Protein AF-A0A6L9J3M6-F1 (afdb_monomer_lite)

Secondary structure (DSSP, 8-state):
-THHHHHHHHHHHHHHHHHHHHHH---------PEEPEEEEEEPPB---TT--PPEEEEEEEEETTEE-----GGGEEEEEEE--TT---EEEEEEEEEETTEEEEEEEE-TT-TT--PPSEEEEEEEEEEETTEEEEEEEEEEE-

Structure (mmCIF, N/CA/C/O backbone):
data_AF-A0A6L9J3M6-F1
#
_entry.id   AF-A0A6L9J3M6-F1
#
loop_
_atom_site.group_PDB
_atom_site.id
_atom_site.type_symbol
_atom_site.label_atom_id
_atom_site.label_alt_id
_atom_site.label_comp_id
_atom_site.label_asym_id
_atom_site.label_entity_id
_atom_site.label_seq_id
_atom_site.pdbx_PDB_ins_code
_atom_site.Cartn_x
_atom_site.Cartn_y
_atom_site.Cartn_z
_atom_site.occupancy
_atom_site.B_iso_or_equiv
_atom_site.auth_seq_id
_atom_site.auth_comp_id
_atom_site.auth_asym_id
_atom_site.auth_atom_id
_atom_site.pdbx_PDB_model_num
ATOM 1 N N . MET A 1 1 ? 5.892 50.562 -58.732 1.00 55.22 1 MET A N 1
ATOM 2 C CA . MET A 1 1 ? 5.369 50.602 -57.346 1.00 55.22 1 MET A CA 1
ATOM 3 C C . MET A 1 1 ? 4.417 49.445 -57.002 1.00 55.22 1 MET A C 1
ATOM 5 O O . MET A 1 1 ? 4.432 49.004 -55.866 1.00 55.22 1 MET A O 1
ATOM 9 N N . PHE A 1 2 ? 3.668 48.864 -57.952 1.00 49.66 2 PHE A N 1
ATOM 10 C CA . PHE A 1 2 ? 2.709 47.770 -57.680 1.00 49.66 2 PHE A CA 1
ATOM 11 C C . PHE A 1 2 ? 3.297 46.377 -57.345 1.00 49.66 2 PHE A C 1
ATOM 13 O O . PHE A 1 2 ? 2.585 45.540 -56.804 1.00 49.66 2 PHE A O 1
ATOM 20 N N . LYS A 1 3 ? 4.585 46.104 -57.613 1.00 46.66 3 LYS A N 1
ATOM 21 C CA . LYS A 1 3 ? 5.193 44.777 -57.361 1.00 46.66 3 LYS A CA 1
ATOM 22 C C . LYS A 1 3 ? 5.555 44.496 -55.893 1.00 46.66 3 LYS A C 1
ATOM 24 O O . LYS A 1 3 ? 5.647 43.334 -55.522 1.00 46.66 3 LYS A O 1
ATOM 29 N N . GLN A 1 4 ? 5.741 45.520 -55.056 1.00 47.12 4 GLN A N 1
ATOM 30 C CA . GLN A 1 4 ? 6.121 45.323 -53.647 1.00 47.12 4 GLN A CA 1
ATOM 31 C C . GLN A 1 4 ? 4.937 44.936 -52.747 1.00 47.12 4 GLN A C 1
ATOM 33 O O . GLN A 1 4 ? 5.132 44.221 -51.772 1.00 47.12 4 GLN A O 1
ATOM 38 N N . ILE A 1 5 ? 3.708 45.330 -53.093 1.00 50.69 5 ILE A N 1
ATOM 39 C CA . ILE A 1 5 ? 2.514 45.061 -52.270 1.00 50.69 5 ILE A CA 1
ATOM 40 C C . ILE A 1 5 ? 2.099 43.581 -52.356 1.00 50.69 5 ILE A C 1
ATOM 42 O O . ILE A 1 5 ? 1.718 42.985 -51.352 1.00 50.69 5 ILE A O 1
ATOM 46 N N . ALA A 1 6 ? 2.252 42.956 -53.530 1.00 50.66 6 ALA A N 1
ATOM 47 C CA . ALA A 1 6 ? 1.928 41.541 -53.727 1.00 50.66 6 ALA A CA 1
ATOM 48 C C . ALA A 1 6 ? 2.858 40.593 -52.941 1.00 50.66 6 ALA A C 1
ATOM 50 O O . ALA A 1 6 ? 2.412 39.557 -52.457 1.00 50.66 6 ALA A O 1
ATOM 51 N N . LEU A 1 7 ? 4.132 40.963 -52.765 1.00 49.28 7 LEU A N 1
ATOM 52 C CA . LEU A 1 7 ? 5.111 40.147 -52.038 1.00 49.28 7 LEU A CA 1
ATOM 53 C C . LEU A 1 7 ? 4.835 40.128 -50.523 1.00 49.28 7 LEU A C 1
ATOM 55 O O . LEU A 1 7 ? 4.965 39.090 -49.880 1.00 49.28 7 LEU A O 1
ATOM 59 N N . VAL A 1 8 ? 4.417 41.265 -49.957 1.00 55.47 8 VAL A N 1
ATOM 60 C CA . VAL A 1 8 ? 4.131 41.392 -48.517 1.00 55.47 8 VAL A CA 1
ATOM 61 C C . VAL A 1 8 ? 2.860 40.626 -48.139 1.00 55.47 8 VAL A C 1
ATOM 63 O O . VAL A 1 8 ? 2.835 39.965 -47.104 1.00 55.47 8 VAL A O 1
ATOM 66 N N . ALA A 1 9 ? 1.838 40.635 -49.001 1.00 54.56 9 ALA A N 1
ATOM 67 C CA . ALA A 1 9 ? 0.604 39.886 -48.770 1.00 54.56 9 ALA A CA 1
ATOM 68 C C . ALA A 1 9 ? 0.848 38.364 -48.691 1.00 54.56 9 ALA A C 1
ATOM 70 O O . ALA A 1 9 ? 0.347 37.725 -47.770 1.00 54.56 9 ALA A O 1
ATOM 71 N N . SER A 1 10 ? 1.677 37.795 -49.578 1.00 51.38 10 SER A N 1
ATOM 72 C CA . SER A 1 10 ? 1.999 36.356 -49.559 1.00 51.38 10 SER A CA 1
ATOM 73 C C . SER A 1 10 ? 2.801 35.909 -48.332 1.00 51.38 10 SER A C 1
ATOM 75 O O . SER A 1 10 ? 2.607 34.789 -47.865 1.00 51.38 10 SER A O 1
ATOM 77 N N . ILE A 1 11 ? 3.674 36.760 -47.783 1.00 56.69 11 ILE A N 1
ATOM 78 C CA . ILE A 1 11 ? 4.468 36.424 -46.587 1.00 56.69 11 ILE A CA 1
ATOM 79 C C . ILE A 1 11 ? 3.573 36.367 -45.343 1.00 56.69 11 ILE A C 1
ATOM 81 O O . ILE A 1 11 ? 3.703 35.453 -44.530 1.00 56.69 11 ILE A O 1
ATOM 85 N N . VAL A 1 12 ? 2.620 37.295 -45.216 1.00 57.00 12 VAL A N 1
ATOM 86 C CA . VAL A 1 12 ? 1.695 37.330 -44.072 1.00 57.00 12 VAL A CA 1
ATOM 87 C C . VAL A 1 12 ? 0.771 36.109 -44.070 1.00 57.00 12 VAL A C 1
ATOM 89 O O . VAL A 1 12 ? 0.543 35.527 -43.011 1.00 57.00 12 VAL A O 1
ATOM 92 N N . THR A 1 13 ? 0.293 35.655 -45.236 1.00 56.44 13 THR A N 1
ATOM 93 C CA . THR A 1 13 ? -0.532 34.437 -45.319 1.00 56.44 13 THR A CA 1
ATOM 94 C C . THR A 1 13 ? 0.259 33.180 -44.948 1.00 56.44 13 THR A C 1
ATOM 96 O O . THR A 1 13 ? -0.270 32.315 -44.255 1.00 56.44 13 THR A O 1
ATOM 99 N N . LEU A 1 14 ? 1.536 33.089 -45.342 1.00 52.12 14 LEU A N 1
ATOM 1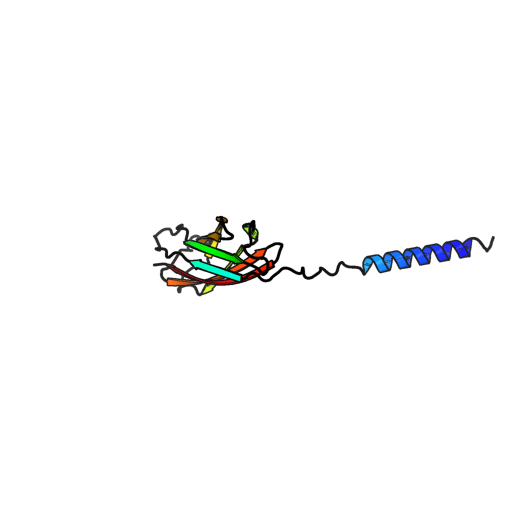00 C CA . LEU A 1 14 ? 2.384 31.934 -45.024 1.00 52.12 14 LEU A CA 1
ATOM 101 C C . LEU A 1 14 ? 2.673 31.823 -43.516 1.00 52.12 14 LEU A C 1
ATOM 103 O O . LEU A 1 14 ? 2.645 30.728 -42.957 1.00 52.12 14 LEU A O 1
ATOM 107 N N . ILE A 1 15 ? 2.903 32.961 -42.851 1.00 55.19 15 ILE A N 1
ATOM 108 C CA . ILE A 1 15 ? 3.128 33.017 -41.399 1.00 55.19 15 ILE A CA 1
ATOM 109 C C . ILE A 1 15 ? 1.848 32.641 -40.643 1.00 55.19 15 ILE A C 1
ATOM 111 O O . ILE A 1 15 ? 1.912 31.884 -39.676 1.00 55.19 15 ILE A O 1
ATOM 115 N N . LEU A 1 16 ? 0.678 33.102 -41.102 1.00 50.28 16 LEU A N 1
ATOM 116 C CA . LEU A 1 16 ? -0.594 32.771 -40.456 1.00 50.28 16 LEU A CA 1
ATOM 117 C C . LEU A 1 16 ? -0.910 31.268 -40.532 1.00 50.28 16 LEU A C 1
ATOM 119 O O . LEU A 1 16 ? -1.373 30.694 -39.551 1.00 50.28 16 LEU A O 1
ATOM 123 N N . VAL A 1 17 ? -0.622 30.618 -41.665 1.00 54.75 17 VAL A N 1
ATOM 124 C CA . VAL A 1 17 ? -0.847 29.172 -41.830 1.00 54.75 17 VAL A CA 1
ATOM 125 C C . VAL A 1 17 ? 0.066 28.360 -40.907 1.00 54.75 17 VAL A C 1
ATOM 127 O O . VAL A 1 17 ? -0.420 27.451 -40.240 1.00 54.75 17 VAL A O 1
ATOM 130 N N . ALA A 1 18 ? 1.347 28.728 -40.785 1.00 55.19 18 ALA A N 1
ATOM 131 C CA . ALA A 1 18 ? 2.291 28.030 -39.906 1.00 55.19 18 ALA A CA 1
ATOM 132 C C . ALA A 1 18 ? 1.900 28.120 -38.417 1.00 55.19 18 ALA A C 1
ATOM 134 O O . ALA A 1 18 ? 1.993 27.127 -37.690 1.00 55.19 18 ALA A O 1
ATOM 135 N N . VAL A 1 19 ? 1.413 29.286 -37.974 1.00 54.56 19 VAL A N 1
ATOM 136 C CA . VAL A 1 19 ? 0.978 29.512 -36.584 1.00 54.56 19 VAL A CA 1
ATOM 137 C C . VAL A 1 19 ? -0.294 28.722 -36.251 1.00 54.56 19 VAL A C 1
ATOM 139 O O . VAL A 1 19 ? -0.406 28.191 -35.149 1.00 54.56 19 VAL A O 1
ATOM 142 N N . VAL A 1 20 ? -1.227 28.572 -37.198 1.00 54.69 20 VAL A N 1
ATOM 143 C CA . VAL A 1 20 ? -2.466 27.801 -36.980 1.00 54.69 20 VAL A CA 1
ATOM 144 C C . VAL A 1 20 ? -2.200 26.290 -36.924 1.00 54.69 20 VAL A C 1
ATOM 146 O O . VAL A 1 20 ? -2.793 25.608 -36.091 1.00 54.69 20 VAL A O 1
ATOM 149 N N . THR A 1 21 ? -1.266 25.754 -37.719 1.00 53.16 21 THR A N 1
ATOM 150 C CA . THR A 1 21 ? -0.872 24.333 -37.615 1.00 53.16 21 THR A CA 1
ATOM 151 C C . THR A 1 21 ? -0.132 23.999 -36.319 1.00 53.16 21 THR A C 1
ATOM 153 O O . THR A 1 21 ? -0.334 22.918 -35.773 1.00 53.16 21 THR A O 1
ATOM 156 N N . ALA A 1 22 ? 0.672 24.921 -35.778 1.00 54.59 22 ALA A N 1
ATOM 157 C CA . ALA A 1 22 ? 1.373 24.703 -34.511 1.00 54.59 22 ALA A CA 1
ATOM 158 C C . ALA A 1 22 ? 0.428 24.688 -33.295 1.00 54.59 22 ALA A C 1
ATOM 160 O O . ALA A 1 22 ? 0.741 24.064 -32.286 1.00 54.59 22 ALA A O 1
ATOM 161 N N . LEU A 1 23 ? -0.737 25.339 -33.391 1.00 52.50 23 LEU A N 1
ATOM 162 C CA . LEU A 1 23 ? -1.724 25.380 -32.309 1.00 52.50 23 LEU A CA 1
ATOM 163 C C . LEU A 1 23 ? -2.635 24.140 -32.263 1.00 52.50 23 LEU A C 1
ATOM 165 O O . LEU A 1 23 ? -3.271 23.897 -31.241 1.00 52.50 23 LEU A O 1
ATOM 169 N N . MET A 1 24 ? -2.707 23.365 -33.353 1.00 56.28 24 MET A N 1
ATOM 170 C CA . MET A 1 24 ? -3.505 22.130 -33.430 1.00 56.28 24 MET A CA 1
ATOM 171 C C . MET A 1 24 ? -2.686 20.851 -33.248 1.00 56.28 24 MET A C 1
ATOM 173 O O . MET A 1 24 ? -3.265 19.793 -33.022 1.00 56.28 24 MET A O 1
ATOM 177 N N . ALA A 1 25 ? -1.355 20.947 -33.249 1.00 54.44 25 ALA A N 1
ATOM 178 C CA . ALA A 1 25 ? -0.490 19.933 -32.661 1.00 54.44 25 ALA A CA 1
ATOM 179 C C . ALA A 1 25 ? -0.487 20.100 -31.133 1.00 54.44 25 ALA A C 1
ATOM 181 O O . ALA A 1 25 ? 0.537 20.403 -30.520 1.00 54.44 25 ALA A O 1
ATOM 182 N N . ALA A 1 26 ? -1.655 19.934 -30.505 1.00 58.38 26 ALA A N 1
ATOM 183 C CA . ALA A 1 26 ? -1.643 19.527 -29.110 1.00 58.38 26 ALA A CA 1
ATOM 184 C C . ALA A 1 26 ? -0.817 18.234 -29.069 1.00 58.38 26 ALA A C 1
ATOM 186 O O . ALA A 1 26 ? -1.057 17.368 -29.917 1.00 58.38 26 ALA A O 1
ATOM 187 N N . PRO A 1 27 ? 0.177 18.098 -28.176 1.00 57.62 27 PRO A N 1
ATOM 188 C CA . PRO A 1 27 ? 0.782 16.799 -27.973 1.00 57.62 27 PRO A CA 1
ATOM 189 C C . PRO A 1 27 ? -0.375 15.869 -27.624 1.00 57.62 27 PRO A C 1
ATOM 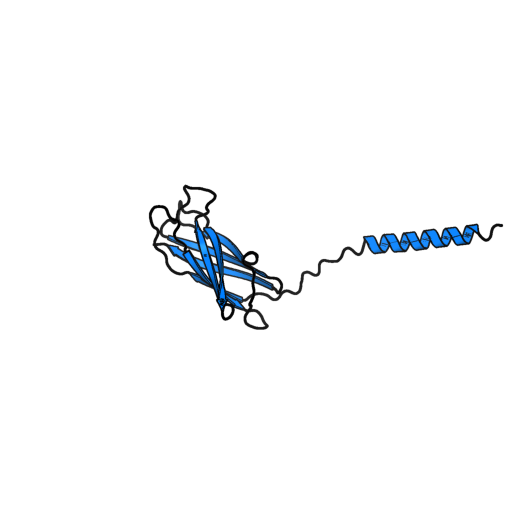191 O O . PRO A 1 27 ? -1.035 16.049 -26.597 1.00 57.62 27 PRO A O 1
ATOM 194 N N . GLU A 1 28 ? -0.678 14.925 -28.515 1.00 52.94 28 GLU A N 1
ATOM 195 C CA . GLU A 1 28 ? -1.362 13.717 -28.103 1.00 52.94 28 GLU A CA 1
ATOM 196 C C . GLU A 1 28 ? -0.495 13.222 -26.960 1.00 52.94 28 GLU A C 1
ATOM 198 O O . GLU A 1 28 ? 0.680 12.909 -27.158 1.00 52.94 28 GLU A O 1
ATOM 203 N N . SER A 1 29 ? -1.010 13.325 -25.734 1.00 57.78 29 SER A N 1
ATOM 204 C CA . SER A 1 29 ? -0.378 12.663 -24.614 1.00 57.78 29 SER A CA 1
ATOM 205 C C . SER A 1 29 ? -0.349 11.219 -25.059 1.00 57.78 29 SER A C 1
ATOM 207 O O . SER A 1 29 ? -1.399 10.576 -25.072 1.00 57.78 29 SER A O 1
ATOM 209 N N . GLU A 1 30 ? 0.814 10.749 -25.518 1.00 54.25 30 GLU A N 1
ATOM 210 C CA . GLU A 1 30 ? 1.050 9.335 -25.706 1.00 54.25 30 GLU A CA 1
ATOM 211 C C . GLU A 1 30 ? 0.540 8.736 -24.406 1.00 54.25 30 GLU A C 1
ATOM 213 O O . GLU A 1 30 ? 0.993 9.114 -23.319 1.00 54.25 30 GLU A O 1
ATOM 218 N N . ALA A 1 31 ? -0.527 7.942 -24.497 1.00 53.03 31 ALA A N 1
ATOM 219 C CA . ALA A 1 31 ? -0.920 7.083 -23.407 1.00 53.03 31 ALA A CA 1
ATOM 220 C C . ALA A 1 31 ? 0.325 6.231 -23.198 1.00 53.03 31 ALA A C 1
ATOM 222 O O . ALA A 1 31 ? 0.593 5.338 -24.002 1.00 53.03 31 ALA A O 1
ATOM 223 N N . GLY A 1 32 ? 1.172 6.679 -22.263 1.00 48.84 32 GLY A N 1
ATOM 224 C CA . GLY A 1 32 ? 2.546 6.231 -22.161 1.00 48.84 32 GLY A CA 1
ATOM 225 C C . GLY A 1 32 ? 2.510 4.722 -22.153 1.00 48.84 32 GLY A C 1
ATOM 226 O O . GLY A 1 32 ? 1.689 4.147 -21.436 1.00 48.84 32 GLY A O 1
ATOM 227 N N . GLY A 1 33 ? 3.327 4.100 -23.000 1.00 55.75 33 GLY A N 1
ATOM 228 C CA . GLY A 1 33 ? 3.477 2.651 -23.080 1.00 55.75 33 GLY A CA 1
ATOM 229 C C . GLY A 1 33 ? 4.097 2.090 -21.802 1.00 55.75 33 GLY A C 1
ATOM 230 O O . GLY A 1 33 ? 5.167 1.497 -21.841 1.00 55.75 33 GLY A O 1
ATOM 231 N N . GLY A 1 34 ? 3.471 2.349 -20.657 1.00 68.94 34 GLY A N 1
ATOM 232 C CA . GLY A 1 34 ? 3.824 1.789 -19.374 1.00 68.94 34 GLY A CA 1
ATOM 233 C C . GLY A 1 34 ? 3.376 0.338 -19.345 1.00 68.94 34 GLY A C 1
ATOM 234 O O . GLY A 1 34 ? 2.243 0.015 -19.708 1.00 68.94 34 GLY A O 1
ATOM 235 N N . SER A 1 35 ? 4.275 -0.538 -18.917 1.00 87.06 35 SER A N 1
ATOM 236 C CA . SER A 1 35 ? 3.992 -1.958 -18.757 1.00 87.06 35 SER A CA 1
ATOM 237 C C . SER A 1 35 ? 2.946 -2.178 -17.657 1.00 87.06 35 SER A C 1
ATOM 239 O O . SER A 1 35 ? 2.827 -1.399 -16.709 1.00 87.06 35 SER A O 1
ATOM 241 N N . LEU A 1 36 ? 2.195 -3.274 -17.742 1.00 94.94 36 LEU A N 1
ATOM 242 C CA . LEU A 1 36 ? 1.330 -3.695 -16.640 1.00 94.94 36 LEU A CA 1
ATOM 243 C C . LEU A 1 36 ? 2.179 -4.266 -15.498 1.00 94.94 36 LEU A C 1
ATOM 245 O O . LEU A 1 36 ? 3.078 -5.078 -15.729 1.00 94.94 36 LEU A O 1
ATOM 249 N N . TYR A 1 37 ? 1.879 -3.856 -14.267 1.00 96.19 37 TYR A N 1
ATOM 250 C CA . TYR A 1 37 ? 2.489 -4.429 -13.072 1.00 96.19 37 TYR A CA 1
ATOM 251 C C . TYR A 1 37 ? 1.734 -5.686 -12.614 1.00 96.19 37 TYR A C 1
ATOM 253 O O . TYR A 1 37 ? 0.526 -5.638 -12.381 1.00 96.19 37 TYR A O 1
ATOM 261 N N . ASP A 1 38 ? 2.456 -6.793 -12.417 1.00 96.75 38 ASP A N 1
ATOM 262 C CA . ASP A 1 38 ? 2.011 -7.937 -11.613 1.00 96.75 38 ASP A CA 1
ATOM 263 C C . ASP A 1 38 ? 2.308 -7.640 -10.139 1.00 96.75 38 ASP A C 1
ATOM 265 O O . ASP A 1 38 ? 3.472 -7.555 -9.725 1.00 96.75 38 ASP A O 1
ATOM 269 N N . ILE A 1 39 ? 1.247 -7.447 -9.353 1.00 97.69 39 ILE A N 1
ATOM 270 C CA . ILE A 1 39 ? 1.328 -7.024 -7.955 1.00 97.69 39 ILE A CA 1
ATOM 271 C C . ILE A 1 39 ? 0.815 -8.140 -7.053 1.00 97.69 39 ILE A C 1
ATOM 273 O O . ILE A 1 39 ? -0.348 -8.551 -7.116 1.00 97.69 39 ILE A O 1
ATOM 277 N N . ARG A 1 40 ? 1.670 -8.566 -6.125 1.00 97.62 40 ARG A N 1
ATOM 278 C CA . ARG A 1 40 ? 1.323 -9.543 -5.090 1.00 97.62 40 ARG A CA 1
ATOM 279 C C . ARG A 1 40 ? 1.449 -8.895 -3.729 1.00 97.62 40 ARG A C 1
ATOM 281 O O . ARG A 1 40 ? 2.531 -8.441 -3.376 1.00 97.62 40 ARG A O 1
ATOM 288 N N . ALA A 1 41 ? 0.365 -8.877 -2.965 1.00 97.44 41 ALA A N 1
ATOM 289 C CA . ALA A 1 41 ? 0.333 -8.280 -1.638 1.00 97.44 41 ALA A CA 1
ATOM 290 C C . ALA A 1 41 ? -0.034 -9.321 -0.576 1.00 97.44 41 ALA A C 1
ATOM 292 O O . ALA A 1 41 ? -0.949 -10.122 -0.761 1.00 97.44 41 ALA A O 1
ATOM 293 N N . VAL A 1 42 ? 0.669 -9.287 0.554 1.00 96.81 42 VAL A N 1
ATOM 294 C CA . VAL A 1 42 ? 0.391 -10.113 1.732 1.00 96.81 42 VAL A CA 1
ATOM 295 C C . VAL A 1 42 ? 0.289 -9.209 2.948 1.00 96.81 42 VAL A C 1
ATOM 297 O O . VAL A 1 42 ? 1.187 -8.416 3.222 1.00 96.81 42 VAL A O 1
ATOM 300 N N . ALA A 1 43 ? -0.805 -9.337 3.691 1.00 95.06 43 ALA A N 1
ATOM 301 C CA . ALA A 1 43 ? -1.005 -8.604 4.929 1.00 95.06 43 ALA A CA 1
ATOM 302 C C . ALA A 1 43 ? -0.426 -9.360 6.124 1.00 95.06 43 ALA A C 1
ATOM 304 O O . ALA A 1 43 ? -0.621 -10.569 6.259 1.00 95.06 43 ALA A O 1
ATOM 305 N N . ASN A 1 44 ? 0.229 -8.637 7.031 1.00 89.75 44 ASN A N 1
ATOM 306 C CA . ASN A 1 44 ? 0.510 -9.167 8.356 1.00 89.75 44 ASN A CA 1
ATOM 307 C C . ASN A 1 44 ? -0.732 -9.016 9.244 1.00 89.75 44 ASN A C 1
ATOM 309 O O . ASN A 1 44 ? -1.362 -7.959 9.275 1.00 89.75 44 ASN A O 1
ATOM 313 N N . GLN A 1 45 ? -1.067 -10.063 9.991 1.00 82.12 45 GLN A N 1
ATOM 314 C CA . GLN A 1 45 ? -2.159 -10.018 10.952 1.00 82.12 45 GLN A CA 1
ATOM 315 C C . GLN A 1 45 ? -1.825 -9.047 12.091 1.00 82.12 45 GLN A C 1
ATOM 317 O O . GLN A 1 45 ? -0.715 -9.057 12.629 1.00 82.12 45 GLN A O 1
ATOM 322 N N . ARG A 1 46 ? -2.801 -8.233 12.503 1.00 81.81 46 ARG A N 1
ATOM 323 C CA . ARG A 1 46 ? -2.655 -7.308 13.637 1.00 81.81 46 ARG A CA 1
ATOM 324 C C . ARG A 1 46 ? -3.721 -7.519 14.699 1.00 81.81 46 ARG A C 1
ATOM 326 O O . ARG A 1 46 ? -4.740 -8.152 14.443 1.00 81.81 46 ARG A O 1
ATOM 333 N N . THR A 1 47 ? -3.451 -6.991 15.889 1.00 77.25 47 THR A N 1
ATOM 334 C CA . THR A 1 47 ? -4.399 -6.947 17.004 1.00 77.25 47 THR A CA 1
ATOM 335 C C . THR A 1 47 ? -4.894 -5.516 17.179 1.00 77.25 47 THR A C 1
ATOM 337 O O . THR A 1 47 ? -4.065 -4.613 17.250 1.00 77.25 47 THR A O 1
ATOM 340 N N . ALA A 1 48 ? -6.205 -5.303 17.256 1.00 69.94 48 ALA A N 1
ATOM 341 C CA . ALA A 1 48 ? -6.792 -4.007 17.575 1.00 69.94 48 ALA A CA 1
ATOM 342 C C . ALA A 1 48 ? -6.543 -3.677 19.055 1.00 69.94 48 ALA A C 1
ATOM 344 O O . ALA A 1 48 ? -6.937 -4.435 19.945 1.00 69.94 48 ALA A O 1
ATOM 345 N N . ARG A 1 49 ? -5.894 -2.542 19.340 1.00 73.38 49 ARG A N 1
ATOM 346 C CA . ARG A 1 49 ? -5.698 -2.042 20.711 1.00 73.38 49 ARG A CA 1
ATOM 347 C C . ARG A 1 49 ? -6.491 -0.753 20.944 1.00 73.38 49 ARG A C 1
ATOM 349 O O . ARG A 1 49 ? -6.633 0.045 20.017 1.00 73.38 49 ARG A O 1
ATOM 356 N N . PRO A 1 50 ? -6.974 -0.499 22.177 1.00 62.84 50 PRO A N 1
ATOM 357 C CA . PRO A 1 50 ? -7.612 0.772 22.517 1.00 62.84 50 PRO A CA 1
ATOM 358 C C . PRO A 1 50 ? -6.698 1.966 22.194 1.00 62.84 50 PRO A C 1
ATOM 360 O O . PRO A 1 50 ? -5.522 1.952 22.546 1.00 62.84 50 PRO A O 1
ATOM 363 N N . GLY A 1 51 ? -7.230 2.989 21.517 1.00 66.50 51 GLY A N 1
ATOM 364 C CA . GLY A 1 51 ? -6.474 4.172 21.064 1.00 66.50 51 GLY A CA 1
ATOM 365 C C . GLY A 1 51 ? -5.878 4.056 19.652 1.00 66.50 51 GLY A C 1
ATOM 366 O O . GLY A 1 51 ? -5.646 5.072 19.011 1.00 66.50 51 GLY A O 1
ATOM 367 N N . ASN A 1 52 ? -5.706 2.830 19.154 1.00 61.78 52 ASN A N 1
ATOM 368 C CA . ASN A 1 52 ? -5.688 2.440 17.741 1.00 61.78 52 ASN A CA 1
ATOM 369 C C . ASN A 1 52 ? -4.834 3.234 16.735 1.00 61.78 52 ASN A C 1
ATOM 371 O O . ASN A 1 52 ? -5.217 3.433 15.584 1.00 61.78 52 ASN A O 1
ATOM 375 N N . THR A 1 53 ? -3.619 3.583 17.144 1.00 66.88 53 THR A N 1
ATOM 376 C CA . THR A 1 53 ? -2.546 4.076 16.266 1.00 66.88 53 THR A CA 1
ATOM 377 C C . THR A 1 53 ? -1.638 2.957 15.743 1.00 66.88 53 THR A C 1
ATOM 379 O O . THR A 1 53 ? -0.606 3.224 15.126 1.00 66.88 53 THR A O 1
ATOM 382 N N . ASP A 1 54 ? -1.990 1.696 16.007 1.00 83.38 54 ASP A N 1
ATOM 383 C CA . ASP A 1 54 ? -1.153 0.563 15.636 1.00 83.38 54 ASP A CA 1
ATOM 384 C C . ASP A 1 54 ? -1.071 0.425 14.114 1.00 83.38 54 ASP A C 1
ATOM 386 O O . ASP A 1 54 ? -2.070 0.348 13.395 1.00 83.38 54 ASP A O 1
ATOM 390 N N . VAL A 1 55 ? 0.166 0.359 13.635 1.00 90.56 55 VAL A N 1
ATOM 391 C CA . VAL A 1 55 ? 0.484 0.280 12.215 1.00 90.56 55 VAL A CA 1
ATOM 392 C C . VAL A 1 55 ? 0.273 -1.143 11.703 1.00 90.56 55 VAL A C 1
ATOM 394 O O . VAL A 1 55 ? 0.952 -2.077 12.146 1.00 90.56 55 VAL A O 1
ATOM 397 N N . ALA A 1 56 ? -0.621 -1.327 10.736 1.00 92.56 56 ALA A N 1
ATOM 398 C CA . ALA A 1 56 ? -0.783 -2.577 9.999 1.00 92.56 56 ALA A CA 1
ATOM 399 C C . ALA A 1 56 ? 0.140 -2.606 8.781 1.00 92.56 56 ALA A C 1
ATOM 401 O O . ALA A 1 56 ? 0.164 -1.662 8.008 1.00 92.56 56 ALA A O 1
ATOM 402 N N . SER A 1 57 ? 0.903 -3.683 8.598 1.00 95.06 57 SER A N 1
ATOM 403 C CA . SER A 1 57 ? 1.889 -3.755 7.515 1.00 95.06 57 SER A CA 1
ATOM 404 C C . SER A 1 57 ? 1.448 -4.722 6.422 1.00 95.06 57 SER A C 1
ATOM 406 O O . SER A 1 57 ? 1.053 -5.857 6.704 1.00 95.06 57 SER A O 1
ATOM 408 N N . LEU A 1 58 ? 1.585 -4.287 5.176 1.00 96.50 58 LEU A N 1
ATOM 409 C CA . LEU A 1 58 ? 1.504 -5.097 3.970 1.00 96.50 58 LEU A CA 1
ATOM 410 C C . LEU A 1 58 ? 2.905 -5.265 3.379 1.00 96.50 58 LEU A C 1
ATOM 412 O O . LEU A 1 58 ? 3.724 -4.346 3.426 1.00 96.50 58 LEU A O 1
ATOM 416 N N . PHE A 1 59 ? 3.155 -6.422 2.781 1.00 97.06 59 PHE A N 1
ATOM 417 C CA . PHE A 1 59 ? 4.334 -6.689 1.966 1.00 97.06 59 PHE A CA 1
ATOM 418 C C . PHE A 1 59 ? 3.896 -6.891 0.523 1.00 97.06 59 PHE A C 1
ATOM 420 O O . PHE A 1 59 ? 3.041 -7.734 0.253 1.00 97.06 59 PHE A O 1
ATOM 427 N N . ILE A 1 60 ? 4.453 -6.099 -0.385 1.00 98.19 60 ILE A N 1
ATOM 428 C CA . ILE A 1 60 ? 4.002 -5.982 -1.768 1.00 98.19 60 ILE A CA 1
ATOM 429 C C . ILE A 1 60 ? 5.182 -6.265 -2.692 1.00 98.19 60 ILE A C 1
ATOM 431 O O . ILE A 1 60 ? 6.185 -5.566 -2.627 1.00 98.19 60 ILE A O 1
ATOM 435 N N . SER A 1 61 ? 5.079 -7.276 -3.549 1.00 97.69 61 SER A N 1
ATOM 436 C CA . SER A 1 61 ? 6.032 -7.518 -4.634 1.00 97.69 61 SER A CA 1
ATOM 437 C C . SER A 1 61 ? 5.474 -6.950 -5.931 1.00 97.69 61 SER A C 1
ATOM 439 O O . SER A 1 61 ? 4.308 -7.199 -6.250 1.00 97.69 61 SER A O 1
ATOM 441 N N . VAL A 1 62 ? 6.303 -6.200 -6.658 1.00 97.12 62 VAL A N 1
ATOM 442 C CA . VAL A 1 62 ? 5.940 -5.578 -7.936 1.00 97.12 62 VAL A CA 1
ATOM 443 C C . VAL A 1 62 ? 6.870 -6.083 -9.032 1.00 97.12 62 VAL A C 1
ATOM 445 O O . VAL A 1 62 ? 8.090 -5.934 -8.945 1.00 97.12 62 VAL A O 1
ATOM 448 N N . ASN A 1 63 ? 6.287 -6.671 -10.072 1.00 96.19 63 ASN A N 1
ATOM 449 C CA . ASN A 1 63 ? 7.005 -7.145 -11.252 1.00 96.19 63 ASN A CA 1
ATOM 450 C C . ASN A 1 63 ? 6.353 -6.594 -12.521 1.00 96.19 63 ASN A C 1
ATOM 452 O O . ASN A 1 63 ? 5.183 -6.226 -12.514 1.00 96.19 63 ASN A O 1
ATOM 456 N N . ASN A 1 64 ? 7.094 -6.563 -13.618 1.00 95.38 64 ASN A N 1
ATOM 457 C CA . ASN A 1 64 ? 6.586 -6.315 -14.961 1.00 95.38 64 ASN A CA 1
ATOM 458 C C . ASN A 1 64 ? 7.216 -7.318 -15.944 1.00 95.38 64 ASN A C 1
ATOM 460 O O . ASN A 1 64 ? 7.914 -8.251 -15.542 1.00 95.38 64 ASN A O 1
ATOM 464 N N . GLU A 1 65 ? 6.986 -7.133 -17.241 1.00 95.19 65 GLU A N 1
ATOM 465 C CA . GLU A 1 65 ? 7.552 -7.996 -18.289 1.00 95.19 65 GLU A CA 1
ATOM 466 C C . GLU A 1 65 ? 9.092 -7.984 -18.357 1.00 95.19 65 GLU A C 1
ATOM 468 O O . GLU A 1 65 ? 9.693 -8.925 -18.874 1.00 95.19 65 GLU A O 1
ATOM 473 N N . PHE A 1 66 ? 9.737 -6.957 -17.794 1.00 94.00 66 PHE A N 1
ATOM 474 C CA . PHE A 1 66 ? 11.194 -6.821 -17.713 1.00 94.00 66 PHE A CA 1
ATOM 475 C C . PHE A 1 66 ? 11.778 -7.347 -16.392 1.00 94.00 66 PHE A C 1
ATOM 477 O O . PHE A 1 66 ? 12.998 -7.358 -16.223 1.00 94.00 66 PHE A O 1
ATOM 484 N N . GLY A 1 67 ? 10.931 -7.807 -15.466 1.00 94.38 67 GLY A N 1
ATOM 485 C CA . GLY A 1 67 ? 11.325 -8.371 -14.180 1.00 94.38 67 GLY A CA 1
ATOM 486 C C . GLY A 1 67 ? 10.883 -7.525 -12.988 1.00 94.38 67 GLY A C 1
ATOM 487 O O . GLY A 1 67 ? 9.804 -6.940 -12.973 1.00 94.38 67 GLY A O 1
ATOM 488 N N . VAL A 1 68 ? 11.704 -7.519 -11.941 1.00 95.75 68 VAL A N 1
ATOM 489 C CA . VAL A 1 68 ? 11.389 -6.853 -10.672 1.00 95.75 68 VAL A CA 1
ATOM 490 C C . VAL A 1 68 ? 11.429 -5.330 -10.833 1.00 95.75 68 VAL A C 1
ATOM 492 O O . VAL A 1 68 ? 12.373 -4.792 -11.414 1.00 95.75 68 VAL A O 1
ATOM 495 N N . VAL A 1 69 ? 10.430 -4.632 -10.287 1.00 95.31 69 VAL A N 1
ATOM 496 C CA . VAL A 1 69 ? 10.343 -3.164 -10.320 1.00 95.31 69 VAL A CA 1
ATOM 497 C C . VAL A 1 69 ? 10.933 -2.572 -9.038 1.00 95.31 69 VAL A C 1
ATOM 499 O O . VAL A 1 69 ? 10.584 -2.996 -7.937 1.00 95.31 69 VAL A O 1
ATOM 502 N N . TYR A 1 70 ? 11.814 -1.582 -9.193 1.00 95.44 70 TYR A N 1
ATOM 503 C CA . TYR A 1 70 ? 12.539 -0.912 -8.106 1.00 95.44 70 TYR A CA 1
ATOM 504 C C . TYR A 1 70 ? 12.309 0.601 -8.134 1.00 95.44 70 TYR A C 1
ATOM 506 O O . TYR A 1 70 ? 11.950 1.165 -9.169 1.00 95.44 70 TYR A O 1
ATOM 514 N N . GLY A 1 71 ? 12.589 1.274 -7.016 1.00 94.81 71 GLY A N 1
ATOM 515 C CA . GLY A 1 71 ? 12.638 2.734 -6.946 1.00 94.81 71 GLY A CA 1
ATOM 516 C C . GLY A 1 71 ? 11.282 3.431 -7.056 1.00 94.81 71 GLY A C 1
ATOM 517 O O . GLY A 1 71 ? 11.237 4.617 -7.383 1.00 94.81 71 GLY A O 1
ATOM 518 N N . LEU A 1 72 ? 10.174 2.731 -6.796 1.00 96.06 72 LEU A N 1
ATOM 519 C CA . LEU A 1 72 ? 8.856 3.359 -6.745 1.00 96.06 72 LEU A CA 1
ATOM 520 C C . LEU A 1 72 ? 8.776 4.331 -5.564 1.00 96.06 72 LEU A C 1
ATOM 522 O O . LEU A 1 72 ? 8.995 3.961 -4.409 1.00 96.06 72 LEU A O 1
ATOM 526 N N . ALA A 1 73 ? 8.433 5.586 -5.854 1.00 96.31 73 ALA A N 1
ATOM 527 C CA . ALA A 1 73 ? 8.217 6.597 -4.826 1.00 96.31 73 ALA A CA 1
ATOM 528 C C . ALA A 1 73 ? 6.959 6.268 -3.999 1.00 96.31 73 ALA A C 1
ATOM 530 O O . ALA A 1 73 ? 6.014 5.714 -4.566 1.00 96.31 73 ALA A O 1
ATOM 531 N N . PRO A 1 74 ? 6.870 6.676 -2.717 1.00 9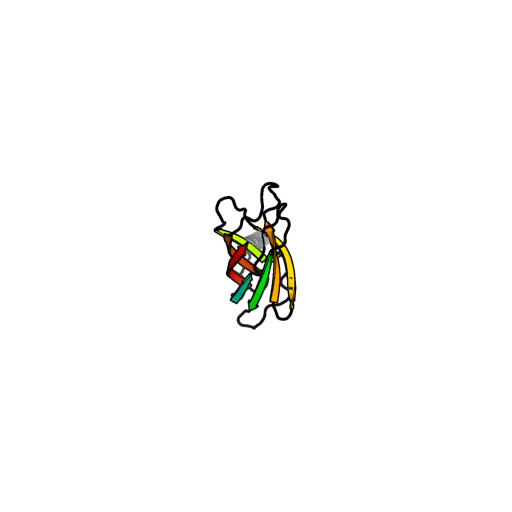7.06 74 PRO A N 1
ATOM 532 C CA . PRO A 1 74 ? 5.666 6.476 -1.905 1.00 97.06 74 PRO A CA 1
ATOM 533 C C . PRO A 1 74 ? 4.379 7.013 -2.550 1.00 97.06 74 PRO A C 1
ATOM 535 O O . PRO A 1 74 ? 3.334 6.390 -2.426 1.00 97.06 74 PRO A O 1
ATOM 538 N N . SER A 1 75 ? 4.463 8.109 -3.313 1.00 97.12 75 SER A N 1
ATOM 539 C CA . SER A 1 75 ? 3.335 8.683 -4.066 1.00 97.12 75 SER A CA 1
ATOM 540 C C . SER A 1 75 ? 2.834 7.811 -5.223 1.00 97.12 75 SER A C 1
ATOM 542 O O . SER A 1 75 ? 1.810 8.126 -5.817 1.00 97.12 75 SER A O 1
ATOM 544 N N . SER A 1 76 ? 3.558 6.745 -5.572 1.00 97.69 76 SER A N 1
ATOM 545 C CA . SER A 1 76 ? 3.135 5.770 -6.584 1.00 97.69 76 SER A CA 1
ATOM 546 C C . SER A 1 76 ? 2.099 4.797 -6.033 1.00 97.69 76 SER A C 1
ATOM 548 O O . SER A 1 76 ? 1.538 4.034 -6.807 1.00 97.69 76 SER A O 1
ATOM 550 N N . PHE A 1 77 ? 1.886 4.766 -4.717 1.00 98.38 77 PHE A N 1
ATOM 551 C CA . PHE A 1 77 ? 1.023 3.803 -4.052 1.00 98.38 77 PHE A CA 1
ATOM 552 C C . PHE A 1 77 ? -0.259 4.472 -3.576 1.00 98.38 77 PHE A C 1
ATOM 554 O O . PHE A 1 77 ? -0.224 5.546 -2.981 1.00 98.38 77 PHE A O 1
ATOM 561 N N . ASP A 1 78 ? -1.373 3.785 -3.783 1.00 97.94 78 ASP A N 1
ATOM 562 C CA . ASP A 1 78 ? -2.680 4.1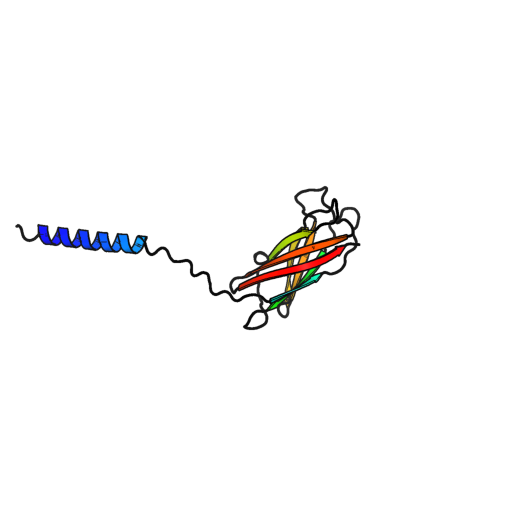71 -3.275 1.00 97.94 78 ASP A CA 1
ATOM 563 C C . ASP A 1 78 ? -3.384 2.952 -2.661 1.00 97.94 78 ASP A C 1
ATOM 565 O O . ASP A 1 78 ? -3.134 1.799 -3.040 1.00 97.94 78 ASP A O 1
ATOM 569 N N . VAL A 1 79 ? -4.247 3.209 -1.681 1.00 97.19 79 VAL A N 1
ATOM 570 C CA . VAL A 1 79 ? -5.030 2.194 -0.980 1.00 97.19 79 VAL A CA 1
ATOM 571 C C . VAL A 1 79 ? -6.503 2.569 -1.011 1.00 97.19 79 VAL A C 1
ATOM 573 O O . VAL A 1 79 ? -6.944 3.577 -0.468 1.00 97.19 79 VAL A O 1
ATOM 576 N N . MET A 1 80 ? -7.297 1.697 -1.615 1.00 95.75 80 MET A N 1
ATOM 577 C CA . MET A 1 80 ? -8.745 1.788 -1.596 1.00 95.75 80 MET A CA 1
ATOM 578 C C . MET A 1 80 ? -9.298 0.804 -0.581 1.00 95.75 80 MET A C 1
ATOM 580 O O . MET A 1 80 ? -8.983 -0.386 -0.595 1.00 95.75 80 MET A O 1
ATOM 584 N N . THR A 1 81 ? -10.176 1.282 0.290 1.00 93.81 81 THR A N 1
ATOM 585 C CA . THR A 1 81 ? -10.884 0.405 1.218 1.00 93.81 81 THR A CA 1
ATOM 586 C C . THR A 1 81 ? -12.158 -0.108 0.544 1.00 93.81 81 THR A C 1
ATOM 588 O O . THR A 1 81 ? -13.055 0.676 0.252 1.00 93.81 81 THR A O 1
ATOM 591 N N . GLY A 1 82 ? -12.230 -1.411 0.261 1.00 88.38 82 GLY A N 1
ATOM 592 C CA . GLY A 1 82 ? -13.380 -2.032 -0.406 1.00 88.38 82 GLY A CA 1
ATOM 593 C C . GLY A 1 82 ? -14.443 -2.531 0.573 1.00 88.38 82 GLY A C 1
ATOM 594 O O . GLY A 1 82 ? -15.613 -2.181 0.457 1.00 88.38 82 GLY A O 1
ATOM 595 N N . TYR A 1 83 ? -14.034 -3.335 1.556 1.00 88.88 83 TYR A N 1
ATOM 596 C CA . TYR A 1 83 ? -14.910 -3.832 2.621 1.00 88.88 83 TYR A CA 1
ATOM 597 C C . TYR A 1 83 ? -14.253 -3.600 3.979 1.00 88.88 83 TYR A C 1
ATOM 599 O O . TYR A 1 83 ? -13.095 -3.970 4.178 1.00 88.88 83 TYR A O 1
ATOM 607 N N . VAL A 1 84 ? -15.010 -3.019 4.907 1.00 86.06 84 VAL A N 1
ATOM 608 C CA . VAL A 1 84 ? -14.639 -2.846 6.316 1.00 86.06 84 VAL A CA 1
ATOM 609 C C . VAL A 1 84 ? -15.615 -3.608 7.194 1.00 86.06 84 VAL A C 1
ATOM 611 O O . VAL A 1 84 ? -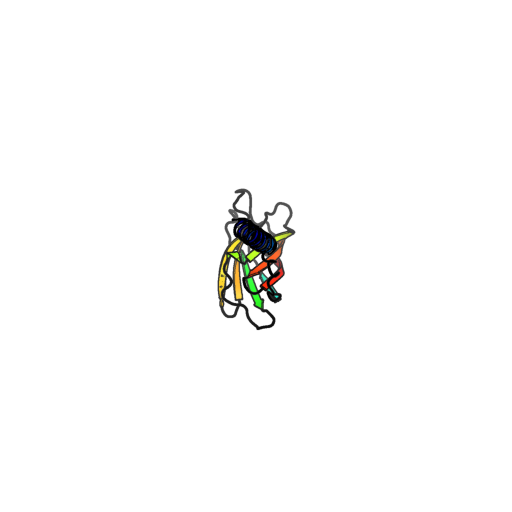16.785 -3.771 6.844 1.00 86.06 84 VAL A O 1
ATOM 614 N N . ALA A 1 85 ? -15.151 -4.037 8.367 1.00 79.06 85 ALA A N 1
ATOM 615 C CA . ALA A 1 85 ? -16.059 -4.479 9.416 1.00 79.06 85 ALA A CA 1
ATOM 616 C C . ALA A 1 85 ? -17.090 -3.375 9.721 1.00 79.06 85 ALA A C 1
ATOM 618 O O . ALA A 1 85 ? -16.786 -2.186 9.615 1.00 79.06 85 ALA A O 1
ATOM 619 N N . LEU A 1 86 ? -18.310 -3.757 10.103 1.00 79.81 86 LEU A N 1
ATOM 620 C CA . LEU A 1 86 ? -19.367 -2.795 10.413 1.00 79.81 86 LEU A CA 1
ATOM 621 C C . LEU A 1 86 ? -18.915 -1.846 11.537 1.00 79.81 86 LEU A C 1
ATOM 623 O O . LEU A 1 86 ? -18.538 -2.300 12.614 1.00 79.81 86 LEU A O 1
ATOM 627 N N . GLY A 1 87 ? -18.952 -0.537 11.273 1.00 79.62 87 GLY A N 1
ATOM 628 C CA . GLY A 1 87 ? -18.450 0.500 12.186 1.00 79.62 87 GLY A CA 1
ATOM 629 C C . GLY A 1 87 ? -16.935 0.741 12.121 1.00 79.62 87 GLY A C 1
ATOM 630 O O . GLY A 1 87 ? -16.433 1.596 12.845 1.00 79.62 87 GLY A O 1
ATOM 631 N N . GLY A 1 88 ? -16.209 -0.006 11.284 1.00 81.94 88 GLY A N 1
ATOM 632 C CA . GLY A 1 88 ? -14.785 0.182 11.031 1.00 81.94 88 GLY A CA 1
ATOM 633 C C . GLY A 1 88 ? -14.531 1.375 10.118 1.00 81.94 88 GLY A C 1
ATOM 634 O O . GLY A 1 88 ? -15.441 1.881 9.459 1.00 81.94 88 GLY A O 1
ATOM 635 N N . CYS A 1 89 ? -13.280 1.823 10.076 1.00 87.88 89 CYS A N 1
ATOM 636 C CA . CYS A 1 89 ? -12.888 2.961 9.257 1.00 87.88 89 CYS A CA 1
ATOM 637 C C . CYS A 1 89 ? -12.116 2.566 8.010 1.00 87.88 89 CYS A C 1
ATOM 639 O O . CYS A 1 89 ? -11.477 1.514 7.951 1.00 87.88 89 CYS A O 1
ATOM 641 N N . ASN A 1 90 ? -12.154 3.477 7.038 1.00 92.38 90 ASN A N 1
ATOM 642 C CA . ASN A 1 90 ? -11.209 3.475 5.935 1.00 92.38 90 ASN A CA 1
ATOM 643 C C . ASN A 1 90 ? -9.781 3.520 6.476 1.00 92.38 90 ASN A C 1
ATOM 645 O O . ASN A 1 90 ? -9.530 4.030 7.573 1.00 92.38 90 ASN A O 1
ATOM 649 N N . VAL A 1 91 ? -8.862 2.988 5.686 1.00 93.00 91 VAL A N 1
ATOM 650 C CA . VAL A 1 91 ? -7.436 2.981 6.000 1.00 93.00 91 VAL A CA 1
ATOM 651 C C . VAL A 1 91 ? -6.718 4.028 5.163 1.00 93.00 91 VAL A C 1
ATOM 653 O O . VAL A 1 91 ? -7.168 4.373 4.071 1.00 93.00 91 VAL A O 1
ATOM 656 N N . GLU A 1 92 ? -5.590 4.505 5.662 1.00 94.25 92 GLU A N 1
ATOM 657 C CA . GLU A 1 92 ? -4.685 5.395 4.943 1.00 94.25 92 GLU A CA 1
ATOM 658 C C . GLU A 1 92 ? -3.249 4.876 5.017 1.00 94.25 92 GLU A C 1
ATOM 660 O O . GLU A 1 92 ? -2.883 4.118 5.921 1.00 94.25 92 GLU A O 1
ATOM 665 N N . ILE A 1 93 ? -2.433 5.290 4.049 1.00 96.06 93 ILE A N 1
ATOM 666 C CA . ILE A 1 93 ? -1.014 4.949 3.998 1.00 96.06 93 ILE A CA 1
ATOM 667 C C . ILE A 1 93 ? -0.259 5.841 4.984 1.00 96.06 93 ILE A C 1
ATOM 669 O O . ILE A 1 93 ? -0.152 7.047 4.782 1.00 96.06 93 ILE A O 1
ATOM 673 N N . ALA A 1 94 ? 0.313 5.234 6.021 1.00 95.31 94 ALA A N 1
ATOM 674 C CA . ALA A 1 94 ? 1.211 5.905 6.954 1.00 95.31 94 ALA A CA 1
ATOM 675 C C . ALA A 1 94 ? 2.638 6.001 6.398 1.00 95.31 94 ALA A C 1
ATOM 677 O O . ALA A 1 94 ? 3.299 7.027 6.547 1.00 95.31 94 ALA A O 1
ATOM 678 N N . SER A 1 95 ? 3.138 4.934 5.764 1.00 96.44 95 SER A N 1
ATOM 679 C CA . SER A 1 95 ? 4.425 4.971 5.063 1.00 96.44 95 SER A CA 1
ATOM 680 C C . SER A 1 95 ? 4.560 3.865 4.018 1.00 96.44 95 SER A C 1
ATOM 682 O O . SER A 1 95 ? 3.876 2.843 4.078 1.00 96.44 95 SER A O 1
ATOM 684 N N . VAL A 1 96 ? 5.475 4.065 3.068 1.00 98.00 96 VAL A N 1
ATOM 685 C CA . VAL A 1 96 ? 5.921 3.036 2.124 1.00 98.00 96 VAL A CA 1
ATOM 686 C C . VAL A 1 96 ? 7.442 3.043 2.092 1.00 98.00 96 VAL A C 1
ATOM 688 O O . VAL A 1 96 ? 8.053 4.104 1.971 1.00 98.00 96 VAL A O 1
ATOM 691 N N . ALA A 1 97 ? 8.051 1.866 2.192 1.00 97.38 97 ALA A N 1
ATOM 692 C CA . ALA A 1 97 ? 9.494 1.696 2.104 1.00 97.38 97 ALA A CA 1
ATOM 693 C C . ALA A 1 97 ? 9.844 0.476 1.253 1.00 97.38 97 ALA A C 1
ATOM 695 O O . ALA A 1 97 ? 9.200 -0.568 1.353 1.00 97.38 97 ALA A O 1
ATOM 696 N N . GLU A 1 98 ? 10.890 0.583 0.441 1.00 96.12 98 GLU A N 1
ATOM 697 C CA . GLU A 1 98 ? 11.432 -0.561 -0.285 1.00 96.12 98 GLU A CA 1
ATOM 698 C C . GLU A 1 98 ? 12.308 -1.402 0.656 1.00 96.12 98 GLU A C 1
ATOM 700 O O . GLU A 1 98 ? 13.271 -0.907 1.239 1.00 96.12 98 GLU A O 1
ATOM 705 N N . ALA A 1 99 ? 11.963 -2.678 0.822 1.00 90.69 99 ALA A N 1
ATOM 706 C CA . ALA A 1 99 ? 12.714 -3.650 1.617 1.00 90.69 99 ALA A CA 1
ATOM 707 C C . ALA A 1 99 ? 13.790 -4.390 0.791 1.00 90.69 99 ALA A C 1
ATOM 709 O O . ALA A 1 99 ? 14.572 -5.160 1.348 1.00 90.69 99 ALA A O 1
ATOM 710 N N . GLY A 1 100 ? 13.835 -4.144 -0.524 1.00 87.25 100 GLY A N 1
ATOM 711 C CA . GLY A 1 100 ? 14.772 -4.730 -1.484 1.00 87.25 100 GLY A CA 1
ATOM 712 C C . GLY A 1 100 ? 14.131 -5.800 -2.370 1.00 87.25 100 GLY A C 1
ATOM 713 O O . GLY A 1 100 ? 13.088 -6.358 -2.044 1.00 87.25 100 GLY A O 1
ATOM 714 N N . SER A 1 101 ? 14.763 -6.102 -3.509 1.00 87.88 101 SER A N 1
ATOM 715 C CA . SER A 1 101 ? 14.259 -7.082 -4.497 1.00 87.88 101 SER A CA 1
ATOM 716 C C . SER A 1 101 ? 12.818 -6.802 -4.967 1.00 87.88 101 SER A C 1
ATOM 718 O O . SER A 1 101 ? 12.029 -7.732 -5.119 1.00 87.88 101 SER A O 1
ATOM 720 N N . GLY A 1 102 ? 12.456 -5.520 -5.141 1.00 87.50 102 GLY A N 1
ATOM 721 C CA . GLY A 1 102 ? 11.100 -5.068 -5.505 1.00 87.50 102 GLY A CA 1
ATOM 722 C C . GLY A 1 102 ? 10.009 -5.473 -4.519 1.00 87.50 102 GLY A C 1
ATOM 723 O O . GLY A 1 102 ? 8.831 -5.541 -4.879 1.00 87.50 102 GLY A O 1
ATOM 724 N N . LEU A 1 103 ? 10.406 -5.770 -3.279 1.00 96.62 103 LEU A N 1
ATOM 725 C CA . LEU A 1 103 ? 9.514 -5.915 -2.147 1.00 96.62 103 LEU A CA 1
ATOM 726 C C . LEU A 1 103 ? 9.363 -4.558 -1.460 1.00 96.62 103 LEU A C 1
ATOM 728 O O . LEU A 1 103 ? 10.341 -3.941 -1.041 1.00 96.62 103 LEU A O 1
ATOM 732 N N . TYR A 1 104 ? 8.123 -4.134 -1.284 1.00 98.06 104 TYR A N 1
ATOM 733 C CA . TYR A 1 104 ? 7.741 -2.912 -0.599 1.00 98.06 104 TYR A CA 1
ATOM 734 C C . TYR A 1 104 ? 6.997 -3.261 0.682 1.00 98.06 104 TYR A C 1
ATOM 736 O O . TYR A 1 104 ? 6.108 -4.112 0.690 1.00 98.06 104 TYR A O 1
ATOM 744 N N . LYS A 1 105 ? 7.352 -2.594 1.775 1.00 97.44 105 LYS A N 1
ATOM 745 C CA . LYS A 1 105 ? 6.572 -2.579 3.006 1.00 97.44 105 LYS A CA 1
ATOM 746 C C . LYS A 1 105 ? 5.682 -1.344 2.982 1.00 97.44 105 LYS A C 1
ATOM 748 O O . LYS A 1 105 ? 6.190 -0.228 2.917 1.00 97.44 105 LYS A O 1
ATOM 753 N N . MET A 1 106 ? 4.374 -1.549 3.051 1.00 97.50 106 MET A N 1
ATOM 754 C CA . MET A 1 106 ? 3.386 -0.483 3.186 1.00 97.50 106 MET A CA 1
ATOM 755 C C . MET A 1 106 ? 2.761 -0.568 4.569 1.00 97.50 106 MET A C 1
ATOM 757 O O . MET A 1 106 ? 2.210 -1.596 4.950 1.00 97.50 106 MET A O 1
ATOM 761 N N . ASP A 1 107 ? 2.858 0.518 5.310 1.00 96.12 107 ASP A N 1
ATOM 762 C CA . ASP A 1 107 ? 2.310 0.664 6.643 1.00 96.12 107 ASP A CA 1
ATOM 763 C C . ASP A 1 107 ? 1.012 1.467 6.561 1.00 96.12 107 ASP A C 1
ATOM 765 O O . ASP A 1 107 ? 0.975 2.547 5.975 1.00 96.12 107 ASP A O 1
ATOM 769 N N . LEU A 1 108 ? -0.049 0.919 7.141 1.00 94.62 108 LEU A N 1
ATOM 770 C CA . LEU A 1 108 ? -1.411 1.427 7.120 1.00 94.62 108 LEU A CA 1
ATOM 771 C C . LEU A 1 108 ? -1.876 1.764 8.532 1.00 94.62 108 LEU A C 1
ATOM 773 O O . LEU A 1 108 ? -1.560 1.053 9.491 1.00 94.62 108 LEU A O 1
ATOM 777 N N . VAL A 1 109 ? -2.690 2.804 8.638 1.00 93.06 109 VAL A N 1
ATOM 778 C CA . VAL A 1 109 ? -3.392 3.196 9.866 1.00 93.06 109 VAL A CA 1
ATOM 779 C C . VAL A 1 109 ? -4.865 3.469 9.551 1.00 93.06 109 VAL A C 1
ATOM 781 O O . VAL A 1 109 ? -5.209 3.660 8.380 1.00 93.06 109 VAL A O 1
ATOM 784 N N . PRO A 1 110 ? -5.765 3.468 10.549 1.00 92.06 110 PRO A N 1
ATOM 785 C CA . PRO A 1 110 ? -7.114 3.977 10.353 1.00 92.06 110 PRO A CA 1
ATOM 786 C C . PRO A 1 110 ? -7.054 5.444 9.927 1.00 92.06 110 PRO A C 1
ATOM 788 O O . PRO A 1 110 ? -6.170 6.178 10.363 1.00 92.06 110 PRO A O 1
ATOM 791 N N . PHE A 1 111 ? -8.009 5.866 9.104 1.00 91.56 111 PHE A N 1
ATOM 792 C CA . PHE A 1 111 ? -8.103 7.233 8.604 1.00 91.56 111 PHE A CA 1
ATOM 793 C C . PHE A 1 111 ? -7.976 8.272 9.730 1.00 91.56 111 PHE A C 1
ATOM 795 O O . PHE A 1 111 ? -8.807 8.313 10.641 1.00 91.56 111 PHE A O 1
ATOM 802 N N . THR A 1 112 ? -6.962 9.135 9.654 1.00 89.81 112 THR A N 1
ATOM 803 C CA . THR A 1 112 ? -6.612 10.071 10.737 1.00 89.81 112 THR A CA 1
ATOM 804 C C . THR A 1 112 ? -7.429 11.358 10.709 1.00 89.81 112 THR A C 1
ATOM 806 O O . THR A 1 112 ? -7.474 12.085 11.702 1.00 89.81 112 THR A O 1
ATOM 809 N N . GLY A 1 113 ? -8.157 11.622 9.619 1.00 89.31 113 GLY A N 1
ATOM 810 C CA . GLY A 1 113 ? -9.064 12.769 9.518 1.00 89.31 113 GLY A CA 1
ATOM 811 C C . GLY A 1 113 ? -10.301 12.684 10.423 1.00 89.31 113 GLY A C 1
ATOM 812 O O . GLY A 1 113 ? -11.065 13.646 10.494 1.00 89.31 113 GLY A O 1
ATOM 813 N N . ASN A 1 114 ? -10.518 11.565 11.125 1.00 87.38 114 ASN A N 1
ATOM 814 C CA . ASN A 1 114 ? -11.566 11.419 12.133 1.00 87.38 114 ASN A CA 1
ATOM 815 C C . ASN A 1 114 ? -10.997 10.759 13.406 1.00 87.38 114 ASN A C 1
ATOM 817 O O . ASN A 1 114 ? -10.657 9.582 13.367 1.00 87.38 114 ASN A O 1
ATOM 821 N N . PRO A 1 115 ? -10.962 11.440 14.566 1.00 85.00 115 PRO A N 1
ATOM 822 C CA . PRO A 1 115 ? -10.406 10.875 15.802 1.00 85.00 115 PRO A CA 1
ATOM 823 C C . PRO A 1 115 ? -11.223 9.710 16.381 1.00 85.00 115 PRO A C 1
ATOM 825 O O . PRO A 1 115 ? -10.746 9.006 17.265 1.00 85.00 115 PRO A O 1
ATOM 828 N N . SER A 1 116 ? -12.455 9.499 15.905 1.00 85.69 116 SER A N 1
ATOM 829 C CA . SER A 1 116 ? -13.258 8.322 16.264 1.00 85.69 116 SER A CA 1
ATOM 830 C C . SER A 1 116 ? -12.896 7.091 15.430 1.00 85.69 116 SER A C 1
ATOM 832 O O . SER A 1 116 ? -13.415 6.005 15.694 1.00 85.69 116 SER A O 1
ATOM 834 N N . CYS A 1 117 ? -12.048 7.247 14.407 1.00 87.62 117 CYS A N 1
ATOM 835 C CA . CYS A 1 117 ? -11.638 6.145 13.560 1.00 87.62 117 CYS A CA 1
ATOM 836 C C . CYS A 1 117 ? -10.601 5.263 14.226 1.00 87.62 117 CYS A C 1
ATOM 838 O O . CYS A 1 117 ? -9.569 5.715 14.711 1.00 87.62 117 CYS A O 1
ATOM 840 N N . GLN A 1 118 ? -10.898 3.971 14.227 1.00 87.81 118 GLN A N 1
ATOM 841 C CA . GLN A 1 118 ? -10.100 2.977 14.910 1.00 87.81 118 GLN A CA 1
ATOM 842 C C . GLN A 1 118 ? -10.250 1.625 14.201 1.00 87.81 118 GLN A C 1
ATOM 844 O O . GLN A 1 118 ? -11.297 1.339 13.615 1.00 87.81 118 GLN A O 1
ATOM 849 N N . TRP A 1 119 ? -9.219 0.781 14.251 1.00 89.12 119 TRP A N 1
ATOM 850 C CA . TRP A 1 119 ? -9.336 -0.619 13.856 1.00 89.12 119 TRP A CA 1
ATOM 851 C C . TRP A 1 119 ? -10.424 -1.330 14.667 1.00 89.12 119 TRP A C 1
ATOM 853 O O . TRP A 1 119 ? -10.333 -1.471 15.886 1.00 89.12 119 TRP A O 1
ATOM 863 N N . LEU A 1 120 ? -11.429 -1.855 13.984 1.00 89.00 120 LEU A N 1
ATOM 864 C CA . LEU A 1 120 ? -12.299 -2.886 14.538 1.00 89.00 120 LEU A CA 1
ATOM 865 C C . LEU A 1 120 ? -11.806 -4.263 14.117 1.00 89.00 120 LEU A C 1
ATOM 867 O O . LEU A 1 120 ? -11.342 -4.425 12.989 1.00 89.00 120 LEU A O 1
ATOM 871 N N . ALA A 1 121 ? -11.928 -5.250 15.002 1.00 89.44 121 ALA A N 1
ATOM 872 C CA . ALA A 1 121 ? -11.630 -6.634 14.664 1.00 89.44 121 ALA A CA 1
ATOM 873 C C . ALA A 1 121 ? -12.492 -7.095 13.477 1.00 89.44 121 ALA A C 1
ATOM 875 O O . ALA A 1 121 ? -13.690 -6.813 13.403 1.00 89.44 121 ALA A O 1
ATOM 876 N N . GLY A 1 122 ? -11.871 -7.800 12.539 1.00 89.81 122 GLY A N 1
ATOM 877 C CA . GLY A 1 122 ? -12.499 -8.242 11.306 1.00 89.81 122 GLY A CA 1
ATOM 878 C C . GLY A 1 122 ? -11.526 -8.292 10.136 1.00 89.81 122 GLY A C 1
ATOM 879 O O . GLY A 1 122 ? -10.332 -8.026 10.262 1.00 89.81 122 GLY A O 1
ATOM 880 N N . ASN A 1 123 ? -12.066 -8.649 8.976 1.00 91.50 123 ASN A N 1
ATOM 881 C CA . ASN A 1 123 ? -11.322 -8.678 7.726 1.00 91.50 123 ASN A CA 1
ATOM 882 C C . ASN A 1 123 ? -11.586 -7.391 6.946 1.00 91.50 123 ASN A C 1
ATOM 884 O O . ASN A 1 123 ? -12.741 -7.051 6.693 1.00 91.50 123 ASN A O 1
ATOM 888 N N . TYR A 1 124 ? -10.511 -6.720 6.547 1.00 92.81 124 TYR A N 1
ATOM 889 C CA . TYR A 1 124 ? -10.550 -5.542 5.690 1.00 92.81 124 TYR A CA 1
ATOM 890 C C . TYR A 1 124 ? -10.134 -5.966 4.287 1.00 92.81 124 TYR A C 1
ATOM 892 O O . TYR A 1 124 ? -9.040 -6.502 4.111 1.00 92.81 124 TYR A O 1
ATOM 900 N N . SER A 1 125 ? -10.988 -5.748 3.290 1.00 95.50 125 SER A N 1
ATOM 901 C CA . SER A 1 125 ? -10.628 -5.961 1.885 1.00 95.50 125 SER A CA 1
ATOM 902 C C . SER A 1 125 ? -10.099 -4.658 1.313 1.00 95.50 125 SER A C 1
ATOM 904 O O . SER A 1 125 ? -10.835 -3.674 1.229 1.00 95.50 125 SER A O 1
ATOM 906 N N . LEU A 1 126 ? -8.827 -4.660 0.932 1.00 96.56 126 LEU A N 1
ATOM 907 C CA . LEU A 1 126 ? -8.107 -3.486 0.459 1.00 96.56 126 LEU A CA 1
ATOM 908 C C . LEU A 1 126 ? -7.719 -3.679 -1.005 1.00 96.56 126 LEU A C 1
ATOM 910 O O . LEU A 1 126 ? -7.153 -4.711 -1.361 1.00 96.56 126 LEU A O 1
ATOM 914 N N . GLY A 1 127 ? -8.009 -2.688 -1.839 1.00 97.75 127 GLY A N 1
ATOM 915 C CA . GLY A 1 127 ? -7.426 -2.551 -3.167 1.00 97.75 127 GLY A CA 1
ATOM 916 C C . GLY A 1 127 ? -6.119 -1.777 -3.062 1.00 97.75 127 GLY A C 1
ATOM 917 O O . GLY A 1 127 ? -6.106 -0.674 -2.528 1.00 97.75 127 GLY A O 1
ATOM 918 N N . ILE A 1 128 ? -5.028 -2.348 -3.555 1.00 98.00 128 ILE A N 1
ATOM 919 C CA . ILE A 1 128 ? -3.734 -1.676 -3.662 1.00 98.00 128 ILE A CA 1
ATOM 920 C C . ILE A 1 128 ? -3.551 -1.290 -5.117 1.00 98.00 128 ILE A C 1
ATOM 922 O O . ILE A 1 128 ? -3.588 -2.163 -5.983 1.00 98.00 128 ILE A O 1
ATOM 926 N N . ILE A 1 129 ? -3.358 -0.003 -5.376 1.00 98.06 129 ILE A N 1
ATOM 927 C CA . ILE A 1 129 ? -3.113 0.530 -6.715 1.00 98.06 129 ILE A CA 1
ATOM 928 C C . ILE A 1 129 ? -1.692 1.073 -6.737 1.00 98.06 129 ILE A C 1
ATOM 930 O O . ILE A 1 129 ? -1.265 1.756 -5.807 1.00 98.06 129 ILE A O 1
ATOM 934 N N . ILE A 1 130 ? -0.952 0.748 -7.793 1.00 97.75 130 ILE A N 1
ATOM 935 C CA . ILE A 1 130 ? 0.399 1.258 -7.999 1.00 97.75 130 ILE A CA 1
ATOM 936 C C . ILE A 1 130 ? 0.462 1.923 -9.367 1.00 97.75 130 ILE A C 1
ATOM 938 O O . ILE A 1 130 ? 0.240 1.266 -10.380 1.00 97.75 130 ILE A O 1
ATOM 942 N N . ASN A 1 131 ? 0.801 3.210 -9.381 1.00 96.94 131 ASN A N 1
ATOM 943 C CA . ASN A 1 131 ? 0.987 4.038 -10.568 1.00 96.94 131 ASN A CA 1
ATOM 944 C C . ASN A 1 131 ? 2.418 4.576 -10.568 1.00 96.94 131 ASN A C 1
ATOM 946 O O . ASN A 1 131 ? 2.718 5.583 -9.927 1.00 96.94 131 ASN A O 1
ATOM 950 N N . GLY A 1 132 ? 3.317 3.863 -11.241 1.00 94.56 132 GLY A N 1
ATOM 951 C CA . GLY A 1 132 ? 4.718 4.252 -11.357 1.00 94.56 132 GLY A CA 1
ATOM 952 C C . GLY A 1 132 ? 5.036 4.896 -12.710 1.00 94.56 132 GLY A C 1
ATOM 953 O O . GLY A 1 132 ? 4.196 4.931 -13.606 1.00 94.56 132 GLY A O 1
ATOM 954 N N . PRO A 1 133 ? 6.276 5.370 -12.896 1.00 90.62 133 PRO A N 1
ATOM 955 C CA . PRO A 1 133 ? 6.694 6.011 -14.143 1.00 90.62 133 PRO A CA 1
ATOM 956 C C . PRO A 1 133 ? 6.759 5.044 -15.335 1.00 90.62 133 PRO A C 1
ATOM 958 O O . PRO A 1 133 ? 6.639 5.478 -16.475 1.00 90.62 133 PRO A O 1
ATOM 961 N N . SER A 1 134 ? 6.965 3.747 -15.089 1.00 89.62 134 SER A N 1
ATOM 962 C CA . SER A 1 134 ? 7.123 2.717 -16.122 1.00 89.62 134 SER A CA 1
ATOM 963 C C . SER A 1 134 ? 5.909 1.801 -16.272 1.00 89.62 134 SER A C 1
ATOM 965 O O . SER A 1 134 ? 5.974 0.842 -17.040 1.00 89.62 13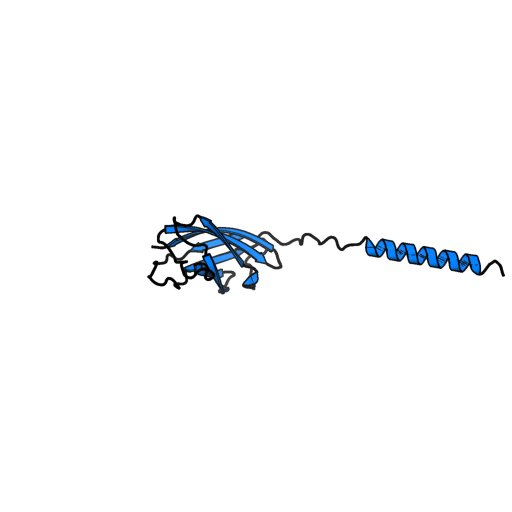4 SER A O 1
ATOM 967 N N . GLY A 1 135 ? 4.811 2.061 -15.555 1.00 94.75 135 GLY A N 1
ATOM 968 C CA . GLY A 1 135 ? 3.677 1.150 -15.543 1.00 94.75 135 GLY A CA 1
ATOM 969 C C . GLY A 1 135 ? 2.660 1.386 -14.439 1.00 94.75 135 GLY A C 1
ATOM 970 O O . GLY A 1 135 ? 2.834 2.230 -13.557 1.00 94.75 135 GLY A O 1
ATOM 971 N N . SER A 1 136 ? 1.588 0.602 -14.486 1.00 96.88 136 SER A N 1
ATOM 972 C CA . SER A 1 136 ? 0.547 0.615 -13.460 1.00 96.88 136 SER A CA 1
ATOM 973 C C . SER A 1 136 ? -0.065 -0.764 -13.244 1.00 96.88 136 SER A C 1
ATOM 975 O O . SER A 1 136 ? 0.031 -1.652 -14.094 1.00 96.88 136 SER A O 1
ATOM 977 N N . GLY A 1 137 ? -0.697 -0.955 -12.092 1.00 97.00 137 GLY A N 1
ATOM 978 C CA . GLY A 1 137 ? -1.449 -2.164 -11.789 1.00 97.00 137 GLY A CA 1
ATOM 979 C C . GLY A 1 137 ? -2.235 -2.039 -10.494 1.00 97.00 137 GLY A C 1
ATOM 980 O O . GLY A 1 137 ? -2.080 -1.082 -9.732 1.00 97.00 137 GLY A O 1
ATOM 981 N N . SER A 1 138 ? -3.067 -3.040 -10.224 1.00 97.56 138 SER A N 1
ATOM 982 C CA . SER A 1 138 ? -3.810 -3.127 -8.970 1.00 97.56 138 SER A CA 1
ATOM 983 C C . SER A 1 138 ? -3.938 -4.565 -8.487 1.00 97.56 138 SER A C 1
ATOM 985 O O . SER A 1 138 ? -4.029 -5.484 -9.298 1.00 97.56 138 SER A O 1
ATOM 987 N N . THR A 1 139 ? -4.018 -4.758 -7.175 1.00 98.00 139 THR A N 1
ATOM 988 C CA . THR A 1 139 ? -4.302 -6.056 -6.549 1.00 98.00 139 THR A CA 1
ATOM 989 C C . THR A 1 139 ? -5.253 -5.889 -5.369 1.00 98.00 139 THR A C 1
ATOM 991 O O . THR A 1 139 ? -5.463 -4.777 -4.890 1.00 98.00 139 THR A O 1
ATOM 994 N N . VAL A 1 140 ? -5.830 -6.987 -4.885 1.00 97.31 140 VAL A N 1
ATOM 995 C CA . VAL A 1 140 ? -6.686 -6.993 -3.693 1.00 97.31 140 VAL A CA 1
ATOM 996 C C . VAL A 1 140 ? -6.039 -7.851 -2.617 1.00 97.31 140 VAL A C 1
ATOM 998 O O . VAL A 1 140 ? -5.593 -8.965 -2.882 1.00 97.31 140 VAL A O 1
ATOM 1001 N N . VAL A 1 141 ? -6.018 -7.349 -1.385 1.00 97.00 141 VAL A N 1
ATOM 1002 C CA . VAL A 1 141 ? -5.491 -8.058 -0.218 1.00 97.00 141 VAL A CA 1
ATOM 1003 C C . VAL A 1 141 ? -6.499 -8.021 0.923 1.00 97.00 141 VAL A C 1
ATOM 1005 O O . VAL A 1 141 ? -7.225 -7.046 1.108 1.00 97.00 141 VAL A O 1
ATOM 1008 N N . THR A 1 142 ? -6.553 -9.104 1.696 1.00 95.44 142 THR A N 1
ATOM 1009 C CA . THR A 1 142 ? -7.321 -9.139 2.943 1.00 95.44 142 THR A CA 1
ATOM 1010 C C . THR A 1 142 ? -6.387 -8.881 4.115 1.00 95.44 142 THR A C 1
ATOM 1012 O O . THR A 1 142 ? -5.433 -9.631 4.313 1.00 95.44 142 THR A O 1
ATOM 1015 N N . LEU A 1 143 ? -6.678 -7.844 4.897 1.00 94.06 143 LEU A N 1
ATOM 1016 C CA . LEU A 1 143 ? -5.991 -7.509 6.139 1.00 94.06 143 LEU A CA 1
ATOM 1017 C C . LEU A 1 143 ? -6.828 -7.992 7.337 1.00 94.06 143 LEU A C 1
ATOM 1019 O O . LEU A 1 143 ? -7.879 -7.410 7.620 1.00 94.06 143 LEU A O 1
ATOM 1023 N N . PRO A 1 144 ? -6.394 -9.051 8.044 1.00 92.25 144 PRO A N 1
ATOM 1024 C CA . PRO A 1 144 ? -7.068 -9.514 9.247 1.00 92.25 144 PRO A CA 1
ATOM 1025 C C . PRO A 1 144 ? -6.627 -8.705 10.474 1.00 92.25 144 PRO A C 1
ATOM 1027 O O . PRO A 1 144 ? -5.452 -8.706 10.859 1.00 92.25 144 PRO A O 1
ATOM 1030 N N . ILE A 1 145 ? -7.601 -8.079 11.127 1.00 91.12 145 ILE A N 1
ATOM 1031 C CA . ILE A 1 145 ? -7.471 -7.432 12.433 1.00 91.12 145 ILE A CA 1
ATOM 1032 C C . ILE A 1 145 ? -8.166 -8.317 13.472 1.00 91.12 145 ILE A C 1
ATOM 1034 O O . ILE A 1 145 ? -9.310 -8.725 13.267 1.00 91.12 145 ILE A O 1
ATOM 1038 N N . ARG A 1 146 ? -7.493 -8.631 14.579 1.00 87.69 146 ARG A N 1
ATOM 1039 C CA . ARG A 1 146 ? -8.027 -9.458 15.673 1.00 87.69 146 ARG A CA 1
ATOM 1040 C C . ARG A 1 146 ? -8.194 -8.706 16.978 1.00 87.69 146 ARG A C 1
ATOM 1042 O O . ARG A 1 146 ? -7.409 -7.769 17.216 1.00 87.69 146 ARG A O 1
#

Sequence (146 aa):
MFKQIALVASIVTLILVAVVTALMAAPESEAGGGSLYDIRAVANQRTARPGNTDVASLFISVNNEFGVVYGLAPSSFDVMTGYVALGGCNVEIASVAEAGSGLYKMDLVPFTGNPSCQWLAGNYSLGIIINGPSGSGSTVVTLPIR

pLDDT: mean 82.8, std 17.35, range [46.66, 98.38]

Radius of gyration: 26.21 Å; chains: 1; bounding box: 34×61×80 Å

Foldseek 3Di:
DVPVVVVVVVVVVVVVVVVVVVVVPPPPPPPPQFFAKDKDKEWDAAEFDPQAQDKTKMKMWIAGPVGGDDDADFVQKDKDWDDADVVAADKDWPDWDDPDSRIIITIIGGDPVDSSHHDDFDKIWMKMWGHGPRYIYIDIYIHGYD